Protein AF-A0A2R9BX07-F1 (afdb_monomer_lite)

Foldseek 3Di:
DDDDDDDDDDDDDDDPPDDDPDDPPPFDFPQVPQFPAGAGEPDPPDDDDDDDHDQDEQDAPPDPDGPPDDPDQFFADAPDAQFDPRGPQQPQGQQADPVLFGDPSDPPDPDGDDHGAGDPNYNDDPSHSSNAQVNGAPFHKYFYQDPPDGIDIDTPDDDPHRHDHGDDYDDDDDD

Secondary structure (DSSP, 8-state):
------------PPP---PPPPPP----BTTTT-SSS-EEEESTT--PPP----SS----TT-SS-TTS---------SS---TTT-TT-TTS-SB-TTSBBP---TTSSSPPPP----TT--S-TT-TT-SGGG---S-EEEEE-SSSSEEEEESS---TTB------------

InterPro domains:
  IPR007728 Pre-SET domain [PF05033] (47-131)
  IPR007728 Pre-SET domain [PS50867] (73-136)
  IPR007728 Pre-SET domain [SM00468] (27-123)
  IPR046341 SET domain superfamily [G3DSA:2.170.270.10] (15-168)
  IPR046341 SET domain superfamily [SSF82199] (24-166)
  IPR050973 Histone-lysine N-methyltransferase, H3 Lys-9 specific [PTHR46223] (48-166)

pLDDT: mean 83.97, std 20.81, range [29.14, 98.44]

Sequence (175 aa):
MFAEAAKTTRPCGMAEFKEKPEAPTEQLDVACGQENLPVGAWPPGAAPAPFQYTPDHVVGPGADIDPTQITFPGCICVKTPCLPGTCSCLRHGENYDDNSCLRDIGSGGKYAEPVFECNVLCRCSDHCRNRVVQKGLQFHFQVFKTHKKGWGLRTLEFIPKGRFVYAIWKWSEGK

Organism: Pan paniscus (NCBI:txid9597)

Radius of gyration: 28.85 Å; chains: 1; bounding box: 57×41×110 Å

Structure (mmCIF, N/CA/C/O backbone):
data_AF-A0A2R9BX07-F1
#
_entry.id   AF-A0A2R9BX07-F1
#
loop_
_atom_site.group_PDB
_atom_site.id
_atom_site.type_symbol
_atom_site.label_atom_id
_atom_site.label_alt_id
_atom_site.label_comp_id
_atom_site.label_asym_id
_atom_site.label_entity_id
_atom_site.label_seq_id
_atom_site.pdbx_PDB_ins_code
_atom_site.Cartn_x
_atom_site.Cartn_y
_atom_site.Cartn_z
_atom_site.occupancy
_atom_site.B_iso_or_equiv
_atom_site.auth_seq_id
_atom_site.auth_comp_id
_atom_site.auth_asym_id
_atom_site.auth_atom_id
_atom_site.pdbx_PDB_model_num
ATOM 1 N N . MET A 1 1 ? 33.827 18.625 88.242 1.00 40.97 1 MET A N 1
ATOM 2 C CA . MET A 1 1 ? 33.363 18.555 86.841 1.00 40.97 1 MET A CA 1
ATOM 3 C C . MET A 1 1 ? 32.128 17.677 86.846 1.00 40.97 1 MET A C 1
ATOM 5 O O . MET A 1 1 ? 32.212 16.546 87.302 1.00 40.97 1 MET A O 1
ATOM 9 N N . PHE A 1 2 ? 30.984 18.281 86.538 1.00 29.14 2 PHE A N 1
ATOM 10 C CA . PHE A 1 2 ? 29.638 17.750 86.756 1.00 29.14 2 PHE A CA 1
ATOM 11 C C . PHE A 1 2 ? 29.160 16.891 85.569 1.00 29.14 2 PHE A C 1
ATOM 13 O O . PHE A 1 2 ? 29.710 16.993 84.476 1.00 29.14 2 PHE A O 1
ATOM 20 N N . ALA A 1 3 ? 28.177 16.030 85.842 1.00 34.03 3 ALA A N 1
ATOM 21 C CA . ALA A 1 3 ? 27.555 15.041 84.956 1.00 34.03 3 ALA A CA 1
ATOM 22 C C . ALA A 1 3 ? 26.463 15.626 84.017 1.00 34.03 3 ALA A C 1
ATOM 24 O O . ALA A 1 3 ? 26.226 16.827 84.052 1.00 34.03 3 ALA A O 1
ATOM 25 N N . GLU A 1 4 ? 25.788 14.720 83.275 1.00 31.77 4 GLU A N 1
ATOM 26 C CA . GLU A 1 4 ? 24.655 14.858 82.314 1.00 31.77 4 GLU A CA 1
ATOM 27 C C . GLU A 1 4 ? 25.056 14.966 80.818 1.00 31.77 4 GLU A C 1
ATOM 29 O O . GLU A 1 4 ? 26.105 15.501 80.496 1.00 31.77 4 GLU A O 1
ATOM 34 N N . ALA A 1 5 ? 24.329 14.441 79.815 1.00 33.84 5 ALA A N 1
ATOM 35 C CA . ALA A 1 5 ? 22.980 13.868 79.762 1.00 33.84 5 ALA A CA 1
ATOM 36 C C . ALA A 1 5 ? 22.750 12.998 78.490 1.00 33.84 5 ALA A C 1
ATOM 38 O O . ALA A 1 5 ? 23.442 13.137 77.486 1.00 33.84 5 ALA A O 1
ATOM 39 N N . ALA A 1 6 ? 21.683 12.187 78.559 1.00 36.28 6 ALA A N 1
ATOM 40 C CA . ALA A 1 6 ? 20.696 11.837 77.518 1.00 36.28 6 ALA A CA 1
ATOM 41 C C . ALA A 1 6 ? 21.109 11.091 76.222 1.00 36.28 6 ALA A C 1
ATOM 43 O O . ALA A 1 6 ? 21.537 11.672 75.228 1.00 36.28 6 ALA A O 1
ATOM 44 N N . LYS A 1 7 ? 20.764 9.792 76.171 1.00 39.16 7 LYS A N 1
ATOM 45 C CA . LYS A 1 7 ? 20.458 9.061 74.926 1.00 39.16 7 LYS A CA 1
ATOM 46 C C . LYS A 1 7 ? 18.962 9.185 74.629 1.00 39.16 7 LYS A C 1
ATOM 48 O O . LYS A 1 7 ? 18.141 8.612 75.339 1.00 39.16 7 LYS A O 1
ATOM 53 N N . THR A 1 8 ? 18.620 9.915 73.574 1.00 36.75 8 THR A N 1
ATOM 54 C CA . THR A 1 8 ? 17.241 10.083 73.100 1.00 36.75 8 THR A CA 1
ATOM 55 C C . THR A 1 8 ? 16.910 9.000 72.075 1.00 36.75 8 THR A C 1
ATOM 57 O O . THR A 1 8 ? 17.463 8.981 70.980 1.00 36.75 8 THR A O 1
ATOM 60 N N . THR A 1 9 ? 15.985 8.106 72.413 1.00 43.19 9 THR A N 1
ATOM 61 C CA . THR A 1 9 ? 15.288 7.219 71.471 1.00 43.19 9 THR A CA 1
ATOM 62 C C . THR A 1 9 ? 14.182 7.984 70.741 1.00 43.19 9 THR A C 1
ATOM 64 O O . THR A 1 9 ? 13.360 8.633 71.389 1.00 43.19 9 THR A O 1
ATOM 67 N N . ARG A 1 10 ? 14.114 7.876 69.407 1.00 36.84 10 ARG A N 1
ATOM 68 C CA . ARG A 1 10 ? 12.950 8.257 68.581 1.00 36.84 10 ARG A CA 1
ATOM 69 C C . ARG A 1 10 ? 12.739 7.247 67.438 1.00 36.84 10 ARG A C 1
ATOM 71 O O . ARG A 1 10 ? 13.685 6.540 67.097 1.00 36.84 10 ARG A O 1
ATOM 78 N N . PRO A 1 11 ? 11.497 7.105 66.936 1.00 38.31 11 PRO A N 1
ATOM 79 C CA . PRO A 1 11 ? 10.927 5.821 66.542 1.00 38.31 11 PRO A CA 1
ATOM 80 C C . PRO A 1 11 ? 11.045 5.496 65.049 1.00 38.31 11 PRO A C 1
ATOM 82 O O . PRO A 1 11 ? 11.326 6.354 64.218 1.00 38.31 11 PRO A O 1
ATOM 85 N N . CYS A 1 12 ? 10.778 4.218 64.769 1.00 32.78 12 CYS A N 1
ATOM 86 C CA . CYS A 1 12 ? 10.603 3.562 63.476 1.00 32.78 12 CYS A CA 1
ATOM 87 C C . CYS A 1 12 ? 9.891 4.450 62.437 1.00 32.78 12 CYS A C 1
ATOM 89 O O . CYS A 1 12 ? 8.741 4.846 62.630 1.00 32.78 12 CYS A O 1
ATOM 91 N N . GLY A 1 13 ? 10.587 4.752 61.337 1.00 32.25 13 GLY A N 1
ATOM 92 C CA . GLY A 1 13 ? 10.004 5.400 60.168 1.00 32.25 13 GLY A CA 1
ATOM 93 C C . GLY A 1 13 ? 9.033 4.456 59.463 1.00 32.25 13 GLY A C 1
ATOM 94 O O . GLY A 1 13 ? 9.376 3.313 59.167 1.00 32.25 13 GLY A O 1
ATOM 95 N N . MET A 1 14 ? 7.821 4.941 59.198 1.00 40.09 14 MET A N 1
ATOM 96 C CA . MET A 1 14 ? 6.877 4.280 58.304 1.00 40.09 14 MET A CA 1
ATOM 97 C C . MET A 1 14 ? 7.476 4.272 56.896 1.00 40.09 14 MET A C 1
ATOM 99 O O . MET A 1 14 ? 7.772 5.326 56.338 1.00 40.09 14 MET A O 1
ATOM 103 N N . ALA A 1 15 ? 7.685 3.082 56.337 1.00 42.28 15 ALA A N 1
ATOM 104 C CA . ALA A 1 15 ? 8.058 2.938 54.942 1.00 42.28 15 ALA A CA 1
ATOM 105 C C . ALA A 1 15 ? 6.858 3.337 54.074 1.00 42.28 15 ALA A C 1
ATOM 107 O O . ALA A 1 15 ? 5.810 2.692 54.116 1.00 42.28 15 ALA A O 1
ATOM 108 N N . GLU A 1 16 ? 7.020 4.405 53.295 1.00 41.88 16 GLU A N 1
ATOM 109 C CA . GLU A 1 16 ? 6.134 4.726 52.182 1.00 41.88 16 GLU A CA 1
ATOM 110 C C . GLU A 1 16 ? 6.117 3.534 51.220 1.00 41.88 16 GLU A C 1
ATOM 112 O O . GLU A 1 16 ? 7.121 3.207 50.578 1.00 41.88 16 GLU A O 1
ATOM 117 N N . PHE A 1 17 ? 4.967 2.868 51.127 1.00 36.78 17 PHE A N 1
ATOM 118 C CA . PHE A 1 17 ? 4.681 1.951 50.035 1.00 36.78 17 PHE A CA 1
ATOM 119 C C . PHE A 1 17 ? 4.606 2.780 48.753 1.00 36.78 17 PHE A C 1
ATOM 121 O O . PHE A 1 17 ? 3.572 3.350 48.418 1.00 36.78 17 PHE A O 1
ATOM 128 N N . LYS A 1 18 ? 5.731 2.879 48.044 1.00 43.84 18 LYS A N 1
ATOM 129 C CA . LYS A 1 18 ? 5.733 3.342 46.660 1.00 43.84 18 LYS A CA 1
ATOM 130 C C . LYS A 1 18 ? 4.966 2.311 45.841 1.00 43.84 18 LYS A C 1
ATOM 132 O O . LYS A 1 18 ? 5.424 1.175 45.702 1.00 43.84 18 LYS A O 1
ATOM 137 N N . GLU A 1 19 ? 3.799 2.704 45.337 1.00 48.94 19 GLU A N 1
ATOM 138 C CA . GLU A 1 19 ? 3.110 1.974 44.278 1.00 48.94 19 GLU A CA 1
ATOM 139 C C . GLU A 1 19 ? 4.119 1.668 43.169 1.00 48.94 19 GLU A C 1
ATOM 141 O O . GLU A 1 19 ? 4.821 2.552 42.666 1.00 48.94 19 GLU A O 1
ATOM 146 N N . LYS A 1 20 ? 4.245 0.381 42.836 1.00 43.72 20 LYS A N 1
ATOM 147 C CA . LYS A 1 20 ? 4.983 -0.033 41.648 1.00 43.72 20 LYS A CA 1
ATOM 148 C C . LYS A 1 20 ? 4.306 0.623 40.441 1.00 43.72 20 LYS A C 1
ATOM 150 O O . LYS A 1 20 ? 3.079 0.585 40.385 1.00 43.72 20 LYS A O 1
ATOM 155 N N . PRO A 1 21 ? 5.068 1.169 39.476 1.00 46.34 21 PRO A N 1
ATOM 156 C CA . PRO A 1 21 ? 4.493 1.619 38.218 1.00 46.34 21 PRO A CA 1
ATOM 157 C C . PRO A 1 21 ? 3.691 0.464 37.622 1.00 46.34 21 PRO A C 1
ATOM 159 O O . PRO A 1 21 ? 4.234 -0.636 37.468 1.00 46.34 21 PRO A O 1
ATOM 162 N N . GLU A 1 22 ? 2.407 0.696 37.350 1.00 48.38 22 GLU A N 1
ATOM 163 C CA . GLU A 1 22 ? 1.597 -0.231 36.569 1.00 48.38 22 GLU A CA 1
ATOM 164 C C . GLU A 1 22 ? 2.375 -0.562 35.294 1.00 48.38 22 GLU A C 1
ATOM 166 O O . GLU A 1 22 ? 2.880 0.330 34.605 1.00 48.38 22 GLU A O 1
ATOM 171 N N . ALA A 1 23 ? 2.551 -1.859 35.030 1.00 45.47 23 ALA A N 1
ATOM 172 C CA . ALA A 1 23 ? 3.181 -2.312 33.803 1.00 45.47 23 ALA A CA 1
ATOM 173 C C . ALA A 1 23 ? 2.456 -1.649 32.620 1.00 45.47 23 ALA A C 1
ATOM 175 O O . ALA A 1 23 ? 1.222 -1.577 32.659 1.00 45.47 23 ALA A O 1
ATOM 176 N N . PRO A 1 24 ? 3.175 -1.157 31.591 1.00 46.62 24 PRO A N 1
ATOM 177 C CA . PRO A 1 24 ? 2.532 -0.617 30.404 1.00 46.62 24 PRO A CA 1
ATOM 178 C C . PRO A 1 24 ? 1.538 -1.660 29.912 1.00 46.62 24 PRO A C 1
ATOM 180 O O . PRO A 1 24 ? 1.920 -2.798 29.638 1.00 46.62 24 PRO A O 1
ATOM 183 N N . THR A 1 25 ? 0.257 -1.302 29.880 1.00 55.31 25 THR A N 1
ATOM 184 C CA . THR A 1 25 ? -0.760 -2.141 29.256 1.00 55.31 25 THR A CA 1
ATOM 185 C C . THR A 1 25 ? -0.279 -2.358 27.831 1.00 55.31 25 THR A C 1
ATOM 187 O O . THR A 1 25 ? -0.106 -1.376 27.108 1.00 55.31 25 THR A O 1
ATOM 190 N N . GLU A 1 26 ? 0.038 -3.606 27.465 1.00 63.59 26 GLU A N 1
ATOM 191 C CA . GLU A 1 26 ? 0.507 -3.921 26.116 1.00 63.59 26 GLU A CA 1
ATOM 192 C C . GLU A 1 26 ? -0.463 -3.285 25.126 1.00 63.59 26 GLU A C 1
ATOM 194 O O . GLU A 1 26 ? -1.670 -3.544 25.141 1.00 63.59 26 GLU A O 1
ATOM 199 N N . GLN A 1 27 ? 0.061 -2.350 24.337 1.00 71.19 27 GLN A N 1
ATOM 200 C CA . GLN A 1 27 ? -0.741 -1.605 23.393 1.00 71.19 27 GLN A CA 1
ATOM 201 C C . GLN A 1 27 ? -1.256 -2.601 22.357 1.00 71.19 27 GLN A C 1
ATOM 203 O O . GLN A 1 27 ? -0.476 -3.151 21.586 1.00 71.19 27 GLN A O 1
ATOM 208 N N . LEU A 1 28 ? -2.568 -2.852 22.373 1.00 86.12 28 LEU A N 1
ATOM 209 C CA . LEU A 1 28 ? -3.213 -3.798 21.469 1.00 86.12 28 LEU A CA 1
ATOM 210 C C . LEU A 1 28 ? -2.897 -3.435 20.014 1.00 86.12 28 LEU A C 1
ATOM 212 O O . LEU A 1 28 ? -3.290 -2.361 19.553 1.00 86.12 28 LEU A O 1
ATOM 216 N N . ASP A 1 29 ? -2.251 -4.357 19.304 1.00 95.19 29 ASP A N 1
ATOM 217 C CA . ASP A 1 29 ? -2.067 -4.298 17.859 1.00 95.19 29 ASP A CA 1
ATOM 218 C C . ASP A 1 29 ? -3.070 -5.227 17.164 1.00 95.19 29 ASP A C 1
ATOM 220 O O . ASP A 1 29 ? -2.964 -6.455 17.213 1.00 95.19 29 ASP A O 1
ATOM 224 N N . VAL A 1 30 ? -4.056 -4.622 16.503 1.00 95.19 30 VAL A N 1
ATOM 225 C CA . VAL A 1 30 ? -5.107 -5.315 15.748 1.00 95.19 30 VAL A CA 1
ATOM 226 C C . VAL A 1 30 ? -4.535 -6.077 14.547 1.00 95.19 30 VAL A C 1
ATOM 228 O O . VAL A 1 30 ? -5.143 -7.059 14.124 1.00 95.19 30 VAL A O 1
ATOM 231 N N . ALA A 1 31 ? -3.376 -5.668 14.020 1.00 95.38 31 ALA A N 1
ATOM 232 C CA . ALA A 1 31 ? -2.679 -6.379 12.947 1.00 95.38 31 ALA A CA 1
ATOM 233 C C . ALA A 1 31 ? -1.814 -7.548 13.459 1.00 95.38 31 ALA A C 1
ATOM 235 O O . ALA A 1 31 ? -1.246 -8.301 12.667 1.00 95.38 31 ALA A O 1
ATOM 236 N N . CYS A 1 32 ? -1.713 -7.725 14.781 1.00 94.81 32 CYS A N 1
ATOM 237 C CA . CYS A 1 32 ? -0.943 -8.789 15.429 1.00 94.81 32 CYS A CA 1
ATOM 238 C C . CYS A 1 32 ? 0.530 -8.856 14.973 1.00 94.81 32 CYS A C 1
ATOM 240 O O . CYS A 1 32 ? 1.072 -9.949 14.810 1.00 94.81 32 CYS A O 1
ATOM 242 N N . GLY A 1 33 ? 1.168 -7.709 14.724 1.00 95.50 33 GLY A N 1
ATOM 243 C CA . GLY A 1 33 ? 2.552 -7.619 14.252 1.00 95.50 33 GLY A CA 1
ATOM 244 C C . GLY A 1 33 ? 2.782 -8.103 12.817 1.00 95.50 33 GLY A C 1
ATOM 245 O O . GLY A 1 33 ? 3.932 -8.268 12.421 1.00 95.50 33 GLY A O 1
ATOM 246 N N . GLN A 1 34 ? 1.718 -8.360 12.048 1.00 95.38 34 GLN A N 1
ATOM 247 C CA . GLN A 1 34 ? 1.820 -8.842 10.665 1.00 95.38 34 GLN A CA 1
ATOM 248 C C . GLN A 1 34 ? 2.016 -7.713 9.643 1.00 95.38 34 GLN A C 1
ATOM 250 O O . GLN A 1 34 ? 2.395 -7.977 8.508 1.00 95.38 34 GLN A O 1
ATOM 255 N N . GLU A 1 35 ? 1.775 -6.466 10.046 1.00 96.44 35 GLU A N 1
ATOM 256 C CA . GLU A 1 35 ? 2.040 -5.273 9.245 1.00 96.44 35 GLU A CA 1
ATOM 257 C C . GLU A 1 35 ? 3.343 -4.609 9.687 1.00 96.44 35 GLU A C 1
ATOM 259 O O . GLU A 1 35 ? 3.810 -4.772 10.815 1.00 96.44 35 GLU A O 1
ATOM 264 N N . ASN A 1 36 ? 3.925 -3.793 8.813 1.00 96.25 36 ASN A N 1
ATOM 265 C CA . ASN A 1 36 ? 5.161 -3.076 9.123 1.00 96.25 36 ASN A CA 1
ATOM 266 C C . ASN A 1 36 ? 4.969 -1.905 10.113 1.00 96.25 36 ASN A C 1
ATOM 268 O O . ASN A 1 36 ? 5.958 -1.367 10.612 1.00 96.25 36 ASN A O 1
ATOM 272 N N . LEU A 1 37 ? 3.722 -1.511 10.399 1.00 96.56 37 LEU A N 1
ATOM 273 C CA . LEU A 1 37 ? 3.346 -0.550 11.440 1.00 96.56 37 LEU A CA 1
ATOM 274 C C . LEU A 1 37 ? 2.170 -1.109 12.262 1.00 96.56 37 LEU A C 1
ATOM 276 O O . LEU A 1 37 ? 1.244 -1.668 11.672 1.00 96.56 37 LEU A O 1
ATOM 280 N N . PRO A 1 38 ? 2.153 -0.926 13.597 1.00 96.44 38 PRO A N 1
ATOM 281 C CA . PRO A 1 38 ? 1.070 -1.425 14.437 1.00 96.44 38 PRO A CA 1
ATOM 282 C C . PRO A 1 38 ? -0.239 -0.662 14.193 1.00 96.44 38 PRO A C 1
ATOM 284 O O . PRO A 1 38 ? -0.244 0.552 13.956 1.00 96.44 38 PRO A O 1
ATOM 287 N N . VAL A 1 39 ? -1.365 -1.359 14.340 1.00 97.06 39 VAL A N 1
ATOM 288 C CA . VAL A 1 39 ? -2.715 -0.799 14.216 1.00 97.06 39 VAL A CA 1
ATOM 289 C C . VAL A 1 39 ? -3.408 -0.834 15.575 1.00 97.06 39 VAL A C 1
ATOM 291 O O . VAL A 1 39 ? -3.926 -1.859 16.011 1.00 97.06 39 VAL A O 1
ATOM 294 N N . GLY A 1 40 ? -3.451 0.311 16.255 1.00 95.88 40 GLY A N 1
ATOM 295 C CA . GLY A 1 40 ? -4.034 0.407 17.597 1.00 95.88 40 GLY A CA 1
ATOM 296 C C . GLY A 1 40 ? -5.566 0.315 17.627 1.00 95.88 40 GLY A C 1
ATOM 297 O O . GLY A 1 40 ? -6.235 0.530 16.615 1.00 95.88 40 GLY A O 1
ATOM 298 N N . ALA A 1 41 ? -6.137 0.107 18.818 1.00 96.69 41 ALA A N 1
ATOM 299 C CA . ALA A 1 41 ? -7.581 0.192 19.073 1.00 96.69 41 ALA A CA 1
ATOM 300 C C . ALA A 1 41 ? -7.955 1.363 20.008 1.00 96.69 41 ALA A C 1
ATOM 302 O O . ALA A 1 41 ? -7.183 1.743 20.888 1.00 96.69 41 ALA A O 1
ATOM 303 N N . TRP A 1 42 ? -9.146 1.949 19.824 1.00 96.19 42 TRP A N 1
ATOM 304 C CA . TRP A 1 42 ? -9.677 3.032 20.665 1.00 96.19 42 TRP A CA 1
ATOM 305 C C . TRP A 1 42 ? -11.198 2.925 20.891 1.00 96.19 42 TRP A C 1
ATOM 307 O O . TRP A 1 42 ? -11.943 2.718 19.925 1.00 96.19 42 TRP A O 1
ATOM 317 N N . PRO A 1 43 ? -11.717 3.169 22.112 1.00 96.44 43 PRO A N 1
ATOM 318 C CA . PRO A 1 43 ? -11.017 3.622 23.326 1.00 96.44 43 PRO A CA 1
ATOM 319 C C . PRO A 1 43 ? -10.168 2.532 24.008 1.00 96.44 43 PRO A C 1
ATOM 321 O O . PRO A 1 43 ? -10.311 1.360 23.661 1.00 96.44 43 PRO A O 1
ATOM 324 N N . PRO A 1 44 ? -9.293 2.894 24.970 1.00 93.75 44 PRO A N 1
ATOM 325 C CA . PRO A 1 44 ? -8.512 1.923 25.733 1.00 93.75 44 PRO A CA 1
ATOM 326 C C . PRO A 1 44 ? -9.419 0.880 26.398 1.00 93.75 44 PRO A C 1
ATOM 328 O O . PRO A 1 44 ? -10.487 1.217 26.910 1.00 93.75 44 PRO A O 1
ATOM 331 N N . GLY A 1 45 ? -9.012 -0.389 26.358 1.00 90.00 45 GLY A N 1
ATOM 332 C CA . GLY A 1 45 ? -9.803 -1.514 26.875 1.00 90.00 45 GLY A CA 1
ATOM 333 C C . GLY A 1 45 ? -10.949 -1.982 25.966 1.00 90.00 45 GLY A C 1
ATOM 334 O O . GLY A 1 45 ? -11.613 -2.961 26.297 1.00 90.00 45 GLY A O 1
ATOM 335 N N . ALA A 1 46 ? -11.186 -1.335 24.819 1.00 93.00 46 ALA A N 1
ATOM 336 C CA . ALA A 1 46 ? -12.154 -1.788 23.823 1.00 93.00 46 ALA A CA 1
ATOM 337 C C . ALA A 1 46 ? -11.449 -2.379 22.593 1.00 93.00 46 ALA A C 1
ATOM 339 O O . ALA A 1 46 ? -10.479 -1.816 22.090 1.00 93.00 46 ALA A O 1
ATOM 340 N N . ALA A 1 47 ? -11.996 -3.472 22.060 1.00 93.31 47 ALA A N 1
ATOM 341 C CA . ALA A 1 47 ? -11.493 -4.137 20.861 1.00 93.31 47 ALA A CA 1
ATOM 342 C C . ALA A 1 47 ? -12.647 -4.556 19.929 1.00 93.31 47 ALA A C 1
ATOM 344 O O . ALA A 1 47 ? -13.773 -4.781 20.402 1.00 93.31 47 ALA A O 1
ATOM 345 N N . PRO A 1 48 ? -12.411 -4.647 18.606 1.00 93.69 48 PRO A N 1
ATOM 346 C CA . PRO A 1 48 ? -13.357 -5.284 17.697 1.00 93.69 48 PRO A CA 1
ATOM 347 C C . PRO A 1 48 ? -13.622 -6.740 18.102 1.00 93.69 48 PRO A C 1
ATOM 349 O O . PRO A 1 48 ? -12.859 -7.342 18.854 1.00 93.69 48 PRO A O 1
ATOM 352 N N . ALA A 1 49 ? -14.732 -7.303 17.612 1.00 93.56 49 ALA A N 1
ATOM 353 C CA . ALA A 1 49 ? -14.986 -8.731 17.783 1.00 93.56 49 ALA A CA 1
ATOM 354 C C . ALA A 1 49 ? -13.804 -9.531 17.202 1.00 93.56 49 ALA A C 1
ATOM 356 O O . ALA A 1 49 ? -13.272 -9.097 16.179 1.00 93.56 49 ALA A O 1
ATOM 357 N N . PRO A 1 50 ? -13.394 -10.657 17.813 1.00 92.00 50 PRO A N 1
ATOM 358 C CA . PRO A 1 50 ? -12.254 -11.429 17.334 1.00 92.00 50 PRO A CA 1
ATOM 359 C C . PRO A 1 50 ? -12.413 -11.844 15.871 1.00 92.00 50 PRO A C 1
ATOM 361 O O . PRO A 1 50 ? -13.480 -12.293 15.453 1.00 92.00 50 PRO A O 1
ATOM 364 N N . PHE A 1 51 ? -11.335 -11.703 15.109 1.00 91.31 51 PHE A N 1
ATOM 365 C CA . PHE A 1 51 ? -11.221 -12.164 13.733 1.00 91.31 51 PHE A CA 1
ATOM 366 C C . PHE A 1 51 ? -9.771 -12.570 13.468 1.00 91.31 51 PHE A C 1
ATOM 368 O O . PHE A 1 51 ? -8.863 -12.148 14.186 1.00 91.31 51 PHE A O 1
ATOM 375 N N . GLN A 1 52 ? -9.552 -13.391 12.445 1.00 92.12 52 GLN A N 1
ATOM 376 C CA . GLN A 1 52 ? -8.205 -13.723 12.000 1.00 92.12 52 GLN A CA 1
ATOM 377 C C . GLN A 1 52 ? -7.710 -12.622 11.061 1.00 92.12 52 GLN A C 1
ATOM 379 O O . GLN A 1 52 ? -8.225 -12.464 9.955 1.00 92.12 52 GLN A O 1
ATOM 384 N N . TYR A 1 53 ? -6.738 -11.839 11.524 1.00 93.06 53 TYR A N 1
ATOM 385 C CA . TYR A 1 53 ? -6.078 -10.833 10.700 1.00 93.06 53 TYR A CA 1
ATOM 386 C C . TYR A 1 53 ? -5.092 -11.497 9.733 1.00 93.06 53 TYR A C 1
ATOM 388 O O . TYR A 1 53 ? -4.370 -12.417 10.124 1.00 93.06 53 TYR A O 1
ATOM 396 N N . THR A 1 54 ? -5.034 -11.004 8.499 1.00 93.62 54 THR A N 1
ATOM 397 C CA . THR A 1 54 ? -4.014 -11.371 7.513 1.00 93.62 54 THR A CA 1
ATOM 398 C C . THR A 1 54 ? -3.641 -10.136 6.679 1.00 93.62 54 THR A C 1
ATOM 400 O O . THR A 1 54 ? -4.551 -9.406 6.268 1.00 93.62 54 THR A O 1
ATOM 403 N N . PRO A 1 55 ? -2.337 -9.869 6.461 1.00 92.62 55 PRO A N 1
ATOM 404 C CA . PRO A 1 55 ? -1.871 -8.738 5.654 1.00 92.62 55 PRO A CA 1
ATOM 405 C C . PRO A 1 55 ? -1.993 -9.011 4.147 1.00 92.62 55 PRO A C 1
ATOM 407 O O . PRO A 1 55 ? -1.950 -8.076 3.349 1.00 92.62 55 PRO A O 1
ATOM 410 N N . ASP A 1 56 ? -2.201 -10.273 3.760 1.00 92.00 56 ASP A N 1
ATOM 411 C CA . ASP A 1 56 ? -2.223 -10.748 2.380 1.00 92.00 56 ASP A CA 1
ATOM 412 C C . ASP A 1 56 ? -3.531 -11.478 2.046 1.00 92.00 56 ASP A C 1
ATOM 414 O O . ASP A 1 56 ? -4.317 -11.874 2.909 1.00 92.00 56 ASP A O 1
ATOM 418 N N . HIS A 1 57 ? -3.777 -11.690 0.755 1.00 90.50 57 HIS A N 1
ATOM 419 C CA . HIS A 1 57 ? -4.891 -12.519 0.315 1.00 90.50 57 HIS A CA 1
ATOM 420 C C . HIS A 1 57 ? -4.723 -13.978 0.754 1.00 90.50 57 HIS A C 1
ATOM 422 O O . HIS A 1 57 ? -3.673 -14.586 0.561 1.00 90.50 57 HIS A O 1
ATOM 428 N N . VAL A 1 58 ? -5.817 -14.570 1.232 1.00 90.50 58 VAL A N 1
ATOM 429 C CA . VAL A 1 58 ? -5.919 -16.006 1.515 1.00 90.50 58 VAL A CA 1
ATOM 430 C C . VAL A 1 58 ? -6.845 -16.685 0.509 1.00 90.50 58 VAL A C 1
ATOM 432 O O . VAL A 1 58 ? -7.814 -16.088 0.032 1.00 90.50 58 VAL A O 1
ATOM 435 N N . VAL A 1 59 ? -6.542 -17.941 0.177 1.00 90.31 59 VAL A N 1
ATOM 436 C CA . VAL A 1 59 ? -7.390 -18.779 -0.681 1.00 90.31 59 VAL A CA 1
ATOM 437 C C . VAL A 1 59 ? -8.719 -19.032 0.024 1.00 90.31 59 VAL A C 1
ATOM 439 O O . VAL A 1 59 ? -8.738 -19.414 1.192 1.00 90.31 59 VAL A O 1
ATOM 442 N N . GLY A 1 60 ? -9.827 -18.848 -0.694 1.00 88.31 60 GLY A N 1
ATOM 443 C CA . GLY A 1 60 ? -11.156 -19.186 -0.197 1.00 88.31 60 GLY A CA 1
ATOM 444 C C . GLY A 1 60 ? -11.823 -20.343 -0.934 1.00 88.31 60 GLY A C 1
ATOM 445 O O . GLY A 1 60 ? -11.355 -20.743 -2.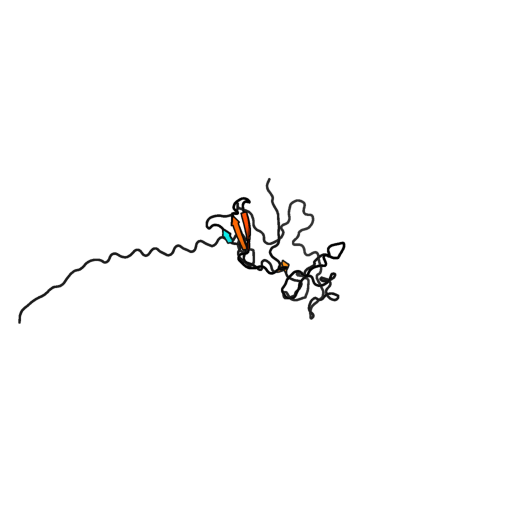002 1.00 88.31 60 GLY A O 1
ATOM 446 N N . PRO A 1 61 ? -12.937 -20.872 -0.395 1.00 88.00 61 PRO A N 1
ATOM 447 C CA . PRO A 1 61 ? -13.716 -21.910 -1.061 1.00 88.00 61 PRO A CA 1
ATOM 448 C C . PRO A 1 61 ? -14.106 -21.513 -2.485 1.00 88.00 61 PRO A C 1
ATOM 450 O O . PRO A 1 61 ? -14.642 -20.429 -2.710 1.00 88.00 61 PRO A O 1
ATOM 453 N N . GLY A 1 62 ? -13.850 -22.407 -3.441 1.00 87.81 62 GLY A N 1
ATOM 454 C CA . GLY A 1 62 ? -14.158 -22.182 -4.856 1.00 87.81 62 GLY A CA 1
ATOM 455 C C . GLY A 1 62 ? -13.191 -21.246 -5.588 1.00 87.81 62 GLY A C 1
ATOM 456 O O . GLY A 1 62 ? -13.483 -20.857 -6.714 1.00 87.81 62 GLY A O 1
ATOM 457 N N . ALA A 1 63 ? -12.063 -20.866 -4.981 1.00 88.00 63 ALA A N 1
ATOM 458 C CA . ALA A 1 63 ? -11.012 -20.152 -5.695 1.00 88.00 63 ALA A CA 1
ATOM 459 C C . ALA A 1 63 ? -10.250 -21.108 -6.627 1.00 88.00 63 ALA A C 1
ATOM 461 O O . 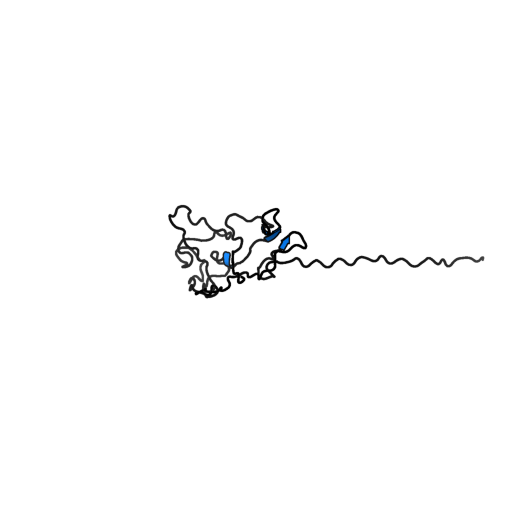ALA A 1 63 ? -9.599 -22.045 -6.170 1.00 88.00 63 ALA A O 1
ATOM 462 N N . ASP A 1 64 ? -10.296 -20.830 -7.930 1.00 90.94 64 ASP A N 1
ATOM 463 C CA . ASP A 1 64 ? -9.527 -21.567 -8.945 1.00 90.94 64 ASP A CA 1
ATOM 464 C C . ASP A 1 64 ? -8.061 -21.109 -9.031 1.00 90.94 64 ASP A C 1
ATOM 466 O O . ASP A 1 64 ? -7.222 -21.770 -9.641 1.00 90.94 64 ASP A O 1
ATOM 470 N N . ILE A 1 65 ? -7.755 -19.946 -8.448 1.00 88.25 65 ILE A N 1
ATOM 471 C CA . ILE A 1 65 ? -6.441 -19.310 -8.492 1.00 88.25 65 ILE A CA 1
ATOM 472 C C . ILE A 1 65 ? -6.001 -19.028 -7.062 1.00 88.25 65 ILE A C 1
ATOM 474 O O . ILE A 1 65 ? -6.696 -18.348 -6.305 1.00 88.25 65 ILE A O 1
ATOM 478 N N . ASP A 1 66 ? -4.820 -19.523 -6.718 1.00 90.25 66 ASP A N 1
ATOM 479 C CA . ASP A 1 66 ? -4.142 -19.158 -5.485 1.00 90.25 66 ASP A CA 1
ATOM 480 C C . ASP A 1 66 ? -3.529 -17.754 -5.646 1.00 90.25 66 ASP A C 1
ATOM 482 O O . ASP A 1 66 ? -2.664 -17.563 -6.506 1.00 90.25 66 ASP A O 1
ATOM 486 N N . PRO A 1 67 ? -3.963 -16.754 -4.855 1.00 88.69 67 PRO A N 1
ATOM 487 C CA . PRO A 1 67 ? -3.516 -15.374 -5.005 1.00 88.69 67 PRO A CA 1
ATOM 488 C C . PRO A 1 67 ? -2.031 -15.185 -4.666 1.00 88.69 67 PRO A C 1
ATOM 490 O O . PRO A 1 67 ? -1.455 -14.159 -5.028 1.00 88.69 67 PRO A O 1
ATOM 493 N N . THR A 1 68 ? -1.399 -16.160 -4.005 1.00 89.69 68 THR A N 1
ATOM 494 C CA . THR A 1 68 ? 0.040 -16.149 -3.714 1.00 89.69 68 THR A CA 1
ATOM 495 C C . THR A 1 68 ? 0.880 -16.664 -4.889 1.00 89.69 68 THR A C 1
ATOM 497 O O . THR A 1 68 ? 2.098 -16.464 -4.921 1.00 89.69 68 THR A O 1
ATOM 500 N N . GLN A 1 69 ? 0.253 -17.293 -5.894 1.00 91.50 69 GLN A N 1
ATOM 501 C CA . GLN A 1 69 ? 0.965 -17.802 -7.061 1.00 91.50 69 GLN A CA 1
ATOM 502 C C . GLN A 1 69 ? 1.409 -16.678 -7.995 1.00 91.50 69 GLN A C 1
ATOM 504 O O . GLN A 1 69 ? 0.631 -15.868 -8.510 1.00 91.50 69 GLN A O 1
ATOM 509 N N . ILE A 1 70 ? 2.707 -16.677 -8.290 1.00 91.31 70 ILE A N 1
ATOM 510 C CA . ILE A 1 70 ? 3.315 -15.714 -9.201 1.00 91.31 70 ILE A CA 1
ATOM 511 C C . ILE A 1 70 ? 2.881 -16.034 -10.635 1.00 91.31 70 ILE A C 1
ATOM 513 O O . ILE A 1 70 ? 3.352 -16.992 -11.243 1.00 91.31 70 ILE A O 1
ATOM 517 N N . THR A 1 71 ? 2.015 -15.190 -11.194 1.00 92.88 71 THR A N 1
ATOM 518 C CA . THR A 1 71 ? 1.477 -15.370 -12.557 1.00 92.88 71 THR A CA 1
ATOM 519 C C . THR A 1 71 ? 2.241 -14.561 -13.617 1.00 92.88 71 THR A C 1
ATOM 521 O O . THR A 1 71 ? 2.246 -14.907 -14.797 1.00 92.88 71 THR A O 1
ATOM 524 N N . PHE A 1 72 ? 2.917 -13.475 -13.222 1.00 94.94 72 PHE A N 1
ATOM 525 C CA . PHE A 1 72 ? 3.572 -12.551 -14.155 1.00 94.94 72 PHE A CA 1
ATOM 526 C C . PHE A 1 72 ? 5.103 -12.676 -14.112 1.00 94.94 72 PHE A C 1
ATOM 528 O O . PHE A 1 72 ? 5.677 -12.585 -13.028 1.00 94.94 72 PHE A O 1
ATOM 535 N N . PRO A 1 73 ? 5.795 -12.765 -15.266 1.00 96.12 73 PRO A N 1
ATOM 536 C CA . PRO A 1 73 ? 7.240 -13.032 -15.329 1.00 96.12 73 PRO A CA 1
ATOM 537 C C . PRO A 1 73 ? 8.131 -11.852 -14.904 1.00 96.12 73 PRO A C 1
ATOM 539 O O . PRO A 1 73 ? 9.348 -11.994 -14.843 1.00 96.12 73 PRO A O 1
ATOM 542 N N . GLY A 1 74 ? 7.545 -10.682 -14.638 1.00 97.44 74 GLY A N 1
ATOM 543 C CA . GLY A 1 74 ? 8.281 -9.462 -14.319 1.00 97.44 74 GLY A CA 1
ATOM 544 C C . GLY A 1 74 ? 8.900 -8.775 -15.544 1.00 97.44 74 GLY A C 1
ATOM 545 O O . GLY A 1 74 ? 8.728 -9.189 -16.694 1.00 97.44 74 GLY A O 1
ATOM 546 N N . CYS A 1 75 ? 9.593 -7.663 -15.303 1.00 97.94 75 CYS A N 1
ATOM 547 C CA . CYS A 1 75 ? 10.328 -6.911 -16.311 1.00 97.94 75 CYS A CA 1
ATOM 548 C C . CYS A 1 75 ? 11.805 -7.311 -16.345 1.00 97.94 75 CYS A C 1
ATOM 550 O O . CYS A 1 75 ? 12.383 -7.800 -15.373 1.00 97.94 75 CYS A O 1
ATOM 552 N N . ILE A 1 76 ? 12.450 -7.033 -17.476 1.00 97.12 76 ILE A N 1
ATOM 553 C CA . ILE A 1 76 ? 13.871 -7.329 -17.682 1.00 97.12 76 ILE A CA 1
ATOM 554 C C . ILE A 1 76 ? 14.800 -6.179 -17.277 1.00 97.12 76 ILE A C 1
ATOM 556 O O . ILE A 1 76 ? 16.008 -6.305 -17.480 1.00 97.12 76 ILE A O 1
ATOM 560 N N . CYS A 1 77 ? 14.274 -5.077 -16.731 1.00 97.81 77 CYS A N 1
ATOM 561 C CA . CYS A 1 77 ? 15.057 -3.917 -16.304 1.00 97.81 77 CYS A CA 1
ATOM 562 C C . CYS A 1 77 ? 16.064 -4.320 -1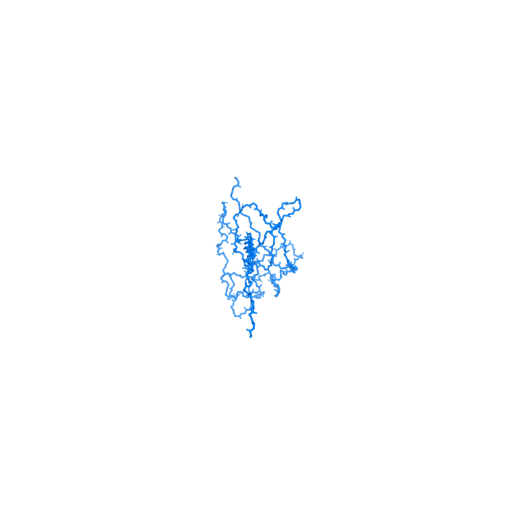5.214 1.00 97.81 77 CYS A C 1
ATOM 564 O O . CYS A 1 77 ? 15.713 -5.045 -14.288 1.00 97.81 77 CYS A O 1
ATOM 566 N N . VAL A 1 78 ? 17.314 -3.856 -15.326 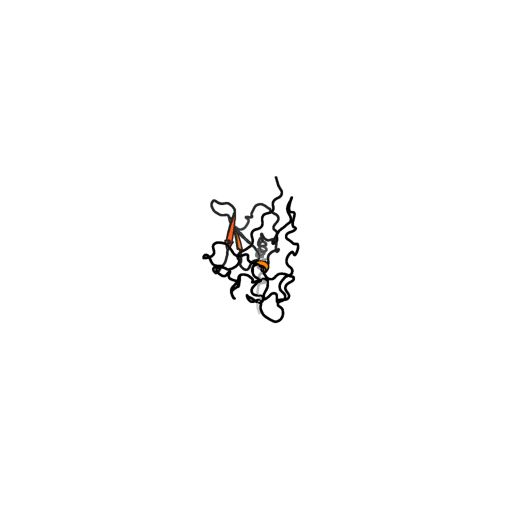1.00 93.88 78 VAL A N 1
ATOM 567 C CA . VAL A 1 78 ? 18.386 -4.171 -14.358 1.00 93.88 78 VAL A CA 1
ATOM 568 C C . VAL A 1 78 ? 19.165 -2.917 -13.985 1.00 93.88 78 VAL A C 1
ATOM 570 O O . VAL A 1 78 ? 19.084 -2.439 -12.863 1.00 93.88 78 VAL A O 1
ATOM 573 N N . LYS A 1 79 ? 19.931 -2.380 -14.943 1.00 86.62 79 LYS A N 1
ATOM 574 C CA . LYS A 1 79 ? 20.877 -1.278 -14.714 1.00 86.62 79 LYS A CA 1
ATOM 575 C C . LYS A 1 79 ? 20.225 0.099 -14.790 1.00 86.62 79 LYS A C 1
ATOM 577 O O . LYS A 1 79 ? 20.798 1.071 -14.316 1.00 86.62 79 LYS A O 1
ATOM 582 N N . THR A 1 80 ? 19.056 0.181 -15.414 1.00 90.38 80 THR A N 1
ATOM 583 C CA . THR A 1 80 ? 18.298 1.415 -15.590 1.00 90.38 80 THR A CA 1
ATOM 584 C C . THR A 1 80 ? 16.999 1.358 -14.787 1.00 90.38 80 THR A C 1
ATOM 586 O O . THR A 1 80 ? 16.434 0.269 -14.616 1.00 90.38 80 THR A O 1
ATOM 589 N N . PRO A 1 81 ? 16.502 2.510 -14.300 1.00 95.19 81 PRO A N 1
ATOM 590 C CA . PRO A 1 81 ? 15.189 2.592 -13.675 1.00 95.19 81 PRO A CA 1
ATOM 591 C C . PRO A 1 81 ? 14.082 2.063 -14.594 1.00 95.19 81 PRO A C 1
ATOM 593 O O . PRO A 1 81 ? 14.187 2.114 -15.820 1.00 95.19 81 PRO A O 1
ATOM 596 N N . CYS A 1 82 ? 13.000 1.570 -13.994 1.00 97.94 82 CYS A N 1
ATOM 597 C CA . CYS A 1 82 ? 11.805 1.201 -14.744 1.00 97.94 82 CYS A CA 1
ATOM 598 C C . CYS A 1 82 ? 11.116 2.467 -15.249 1.00 97.94 82 CYS A C 1
ATOM 600 O O . CYS A 1 82 ? 10.585 3.226 -14.444 1.00 97.94 82 CYS A O 1
ATOM 602 N N . LEU A 1 83 ? 11.121 2.667 -16.566 1.00 97.00 83 LEU A N 1
ATOM 603 C CA . LEU A 1 83 ? 10.505 3.815 -17.228 1.00 97.00 83 LEU A CA 1
ATOM 604 C C . LEU A 1 83 ? 9.498 3.345 -18.291 1.00 97.00 83 LEU A C 1
ATOM 606 O O . LEU A 1 83 ? 9.687 2.262 -18.865 1.00 97.00 83 LEU A O 1
ATOM 610 N N . PRO A 1 84 ? 8.458 4.142 -18.601 1.00 96.12 84 PRO A N 1
ATOM 611 C CA . PRO A 1 84 ? 7.558 3.860 -19.716 1.00 96.12 84 PRO A CA 1
ATOM 612 C C . PRO A 1 84 ? 8.319 3.642 -21.030 1.00 96.12 84 PRO A C 1
ATOM 614 O O . PRO A 1 84 ? 9.377 4.228 -21.261 1.00 96.12 84 PRO A O 1
ATOM 617 N N . GLY A 1 85 ? 7.812 2.747 -21.878 1.00 94.81 85 GLY A N 1
ATOM 618 C CA . GLY A 1 85 ? 8.441 2.375 -23.153 1.00 94.81 85 GLY A CA 1
ATOM 619 C C . GLY A 1 85 ? 9.607 1.383 -23.042 1.00 94.81 85 GLY A C 1
ATOM 620 O O . GLY A 1 85 ? 9.874 0.667 -24.001 1.00 94.81 85 GLY A O 1
ATOM 621 N N . THR A 1 86 ? 10.264 1.273 -21.880 1.00 95.88 86 THR A N 1
ATOM 622 C CA . THR A 1 86 ? 11.355 0.298 -21.651 1.00 95.88 86 THR A CA 1
ATOM 623 C C . THR A 1 86 ? 10.991 -0.795 -20.649 1.00 95.88 86 THR A C 1
ATOM 625 O O . THR A 1 86 ? 11.458 -1.928 -20.771 1.00 95.88 86 THR A O 1
ATOM 628 N N . CYS A 1 87 ? 10.143 -0.488 -19.667 1.00 97.88 87 CYS A N 1
ATOM 629 C CA . CYS A 1 87 ? 9.671 -1.446 -18.678 1.00 97.88 87 CYS A CA 1
ATOM 630 C C . CYS A 1 87 ? 8.332 -2.063 -19.096 1.00 97.88 87 CYS A C 1
ATOM 632 O O . CYS A 1 87 ? 7.332 -1.364 -19.249 1.00 97.88 87 CYS A O 1
ATOM 634 N N . SER A 1 88 ? 8.284 -3.394 -19.196 1.00 97.12 88 SER A N 1
ATOM 635 C CA . SER A 1 88 ? 7.067 -4.142 -19.537 1.00 97.12 88 SER A CA 1
ATOM 636 C C . SER A 1 88 ? 5.961 -4.075 -18.477 1.00 97.12 88 SER A C 1
ATOM 638 O O . SER A 1 88 ? 4.831 -4.442 -18.797 1.00 97.12 88 SER A O 1
ATOM 640 N N . CYS A 1 89 ? 6.261 -3.613 -17.256 1.00 97.69 89 CYS A N 1
ATOM 641 C CA . CYS A 1 89 ? 5.278 -3.346 -16.198 1.00 97.69 89 CYS A CA 1
ATOM 642 C C . CYS A 1 89 ? 4.617 -1.959 -16.335 1.00 97.69 89 CYS A C 1
ATOM 644 O O . CYS A 1 89 ? 3.566 -1.731 -15.752 1.00 97.69 89 CYS A O 1
ATOM 646 N N . LEU A 1 90 ? 5.202 -1.040 -17.115 1.00 96.38 90 LEU A N 1
ATOM 647 C CA . LEU A 1 90 ? 4.742 0.348 -17.287 1.00 96.38 90 LEU A CA 1
ATOM 648 C C . LEU A 1 90 ? 4.194 0.586 -18.704 1.00 96.38 90 LEU A C 1
ATOM 650 O O . LEU A 1 90 ? 4.574 1.536 -19.392 1.00 96.38 90 LEU A O 1
ATOM 654 N N . ARG A 1 91 ? 3.330 -0.322 -19.178 1.00 93.94 91 ARG A N 1
ATOM 655 C CA . ARG A 1 91 ? 2.772 -0.271 -20.548 1.00 93.94 91 ARG A CA 1
ATOM 656 C C . ARG A 1 91 ? 1.855 0.926 -20.782 1.00 93.94 91 ARG A C 1
ATOM 658 O O . ARG A 1 91 ? 1.746 1.378 -21.914 1.00 93.94 91 ARG A O 1
ATOM 665 N N . HIS A 1 92 ? 1.243 1.428 -19.716 1.00 91.94 92 HIS A N 1
ATOM 666 C CA . HIS A 1 92 ? 0.263 2.512 -19.736 1.00 91.94 92 HIS A CA 1
ATOM 667 C C . HIS A 1 92 ? 0.816 3.790 -19.079 1.00 91.94 92 HIS A C 1
ATOM 669 O O . HIS A 1 92 ? 0.090 4.584 -18.501 1.00 91.94 92 HIS A O 1
ATOM 675 N N . GLY A 1 93 ? 2.139 3.983 -19.127 1.00 93.19 93 GLY A N 1
ATOM 676 C CA . GLY A 1 93 ? 2.799 5.102 -18.456 1.00 93.19 93 GLY A CA 1
ATOM 677 C C . GLY A 1 93 ? 3.234 4.784 -17.025 1.00 93.19 93 GLY A C 1
ATOM 678 O O . GLY A 1 93 ? 3.281 3.627 -16.609 1.00 93.19 93 GLY A O 1
ATOM 679 N N . GLU A 1 94 ? 3.649 5.821 -16.296 1.00 94.75 94 GLU A N 1
ATOM 680 C CA . GLU A 1 94 ? 4.050 5.697 -14.892 1.00 94.75 94 GLU A CA 1
ATOM 681 C C . GLU A 1 94 ? 2.816 5.578 -13.991 1.00 94.75 94 GLU A C 1
ATOM 683 O O . GLU A 1 94 ? 1.973 6.471 -13.988 1.00 94.75 94 GLU A O 1
ATOM 688 N N . ASN A 1 95 ? 2.755 4.535 -13.158 1.00 95.88 95 ASN A N 1
ATOM 689 C CA . ASN A 1 95 ? 1.693 4.403 -12.154 1.00 95.88 95 ASN A CA 1
ATOM 690 C C . ASN A 1 95 ? 1.862 5.413 -11.005 1.00 95.88 95 ASN A C 1
ATOM 692 O O . ASN A 1 95 ? 0.887 5.971 -10.506 1.00 95.88 95 ASN A O 1
ATOM 696 N N . TYR A 1 96 ? 3.110 5.664 -10.591 1.00 97.19 96 TYR A N 1
ATOM 697 C CA . TYR A 1 96 ? 3.434 6.455 -9.403 1.00 97.19 96 TYR A CA 1
ATOM 698 C C . TYR A 1 96 ? 4.461 7.547 -9.701 1.00 97.19 96 TYR A C 1
ATOM 700 O O . TYR A 1 96 ? 5.356 7.375 -10.537 1.00 97.19 96 TYR A O 1
ATOM 708 N N . ASP A 1 97 ? 4.353 8.671 -8.999 1.00 95.56 97 ASP A N 1
ATOM 709 C CA . ASP A 1 97 ? 5.370 9.723 -9.009 1.00 95.56 97 ASP A CA 1
ATOM 710 C C . ASP A 1 97 ? 6.565 9.388 -8.090 1.00 95.56 97 ASP A C 1
ATOM 712 O O . ASP A 1 97 ? 6.669 8.289 -7.539 1.00 95.56 97 ASP A O 1
ATOM 716 N N . ASP A 1 98 ? 7.518 10.314 -7.957 1.00 95.50 98 ASP A N 1
ATOM 717 C CA . ASP A 1 98 ? 8.695 10.130 -7.094 1.00 95.50 98 ASP A CA 1
ATOM 718 C C . ASP A 1 98 ? 8.338 10.099 -5.592 1.00 95.50 98 ASP A C 1
ATOM 720 O O . ASP A 1 98 ? 9.106 9.579 -4.786 1.00 95.50 98 ASP A O 1
ATOM 724 N N . ASN A 1 99 ? 7.152 10.588 -5.212 1.00 96.06 99 ASN A N 1
ATOM 725 C CA . ASN A 1 99 ? 6.650 10.595 -3.835 1.00 96.06 99 ASN A CA 1
ATOM 726 C C . ASN A 1 99 ? 5.789 9.363 -3.513 1.00 96.06 99 ASN A C 1
ATOM 728 O O . ASN A 1 99 ? 5.135 9.320 -2.467 1.00 96.06 99 ASN A O 1
ATOM 732 N N . SER A 1 100 ? 5.785 8.354 -4.393 1.00 97.06 100 SER A N 1
ATOM 733 C CA . SER A 1 100 ? 4.921 7.170 -4.281 1.00 97.06 100 SER A CA 1
ATOM 734 C C . SER A 1 100 ? 3.426 7.517 -4.248 1.00 97.06 100 SER A C 1
ATOM 736 O O . SER A 1 100 ? 2.627 6.804 -3.632 1.00 97.06 100 SER A O 1
ATOM 738 N N . CYS A 1 101 ? 3.036 8.624 -4.882 1.00 96.56 101 CYS A N 1
ATOM 739 C CA . CYS A 1 101 ? 1.640 8.972 -5.100 1.00 96.56 101 CYS A CA 1
ATOM 740 C C . CYS A 1 101 ? 1.175 8.391 -6.436 1.00 96.56 101 CYS A C 1
ATOM 742 O O . CYS A 1 101 ? 1.874 8.500 -7.446 1.00 96.56 101 CYS A O 1
ATOM 744 N N . LEU A 1 102 ? -0.021 7.806 -6.449 1.00 95.19 102 LEU A N 1
ATOM 745 C CA . LEU A 1 102 ? -0.714 7.402 -7.665 1.00 95.19 102 LEU A CA 1
ATOM 746 C C . LEU A 1 102 ? -0.863 8.622 -8.578 1.00 95.19 102 LEU A C 1
ATOM 748 O O . LEU A 1 102 ? -1.455 9.636 -8.186 1.00 95.19 102 LEU A O 1
ATOM 752 N N . ARG A 1 103 ? -0.310 8.529 -9.787 1.00 91.69 103 ARG A N 1
ATOM 753 C CA . ARG A 1 103 ? -0.531 9.542 -10.817 1.00 91.69 103 ARG A CA 1
ATOM 754 C C . ARG A 1 103 ? -1.978 9.453 -11.286 1.00 91.69 103 ARG A C 1
ATOM 756 O O . ARG A 1 103 ? -2.582 8.388 -11.249 1.00 91.69 103 ARG A O 1
ATOM 763 N N . ASP A 1 104 ? -2.540 10.578 -11.711 1.00 73.31 104 ASP A N 1
ATOM 764 C CA . ASP A 1 104 ? -3.862 10.587 -12.334 1.00 73.31 104 ASP A CA 1
ATOM 765 C C . ASP A 1 104 ? -3.782 9.779 -13.635 1.00 73.31 104 ASP A C 1
ATOM 767 O O . ASP A 1 104 ? -3.260 10.256 -14.646 1.00 73.31 104 ASP A O 1
ATOM 771 N N . ILE A 1 105 ? -4.228 8.522 -13.576 1.00 62.31 105 ILE A N 1
ATOM 772 C CA . ILE A 1 105 ? -4.380 7.639 -14.732 1.00 62.31 105 ILE A CA 1
ATOM 773 C C . ILE A 1 105 ? -5.617 8.140 -15.476 1.00 62.31 105 ILE A C 1
ATOM 775 O O . ILE A 1 105 ? -6.715 7.613 -15.325 1.00 62.31 105 ILE A O 1
ATOM 779 N N . GLY A 1 106 ? -5.427 9.260 -16.173 1.00 54.38 106 GLY A N 1
ATOM 780 C CA . GLY A 1 106 ? -6.347 9.927 -17.082 1.00 54.38 106 GLY A CA 1
ATOM 781 C C . GLY A 1 106 ? -7.828 9.605 -16.903 1.00 54.38 106 GLY A C 1
ATOM 782 O O . GLY A 1 106 ? -8.374 8.763 -17.611 1.00 54.38 106 GLY A O 1
ATOM 783 N N . SER A 1 107 ? -8.528 10.432 -16.125 1.00 53.00 107 SER A N 1
ATOM 784 C CA . SER A 1 107 ? -10.002 10.537 -16.140 1.00 53.00 107 SER A CA 1
ATOM 785 C C . SER A 1 107 ? -10.599 10.929 -17.517 1.00 53.00 107 SER A C 1
ATOM 787 O O . SER A 1 107 ? -11.803 11.141 -17.635 1.00 53.00 107 SER A O 1
ATOM 789 N N . GLY A 1 108 ? -9.768 11.081 -18.557 1.00 57.66 108 GLY A N 1
ATOM 790 C CA . GLY A 1 108 ? -10.163 11.432 -19.925 1.00 57.66 108 GLY A CA 1
ATOM 791 C C . GLY A 1 108 ? -10.315 10.241 -20.879 1.00 57.66 108 GLY A C 1
ATOM 792 O O . GLY A 1 108 ? -10.792 10.424 -21.998 1.00 57.66 108 GLY A O 1
ATOM 793 N N . GLY A 1 109 ? -9.913 9.034 -20.469 1.00 64.25 109 GLY A N 1
ATOM 794 C CA . GLY A 1 109 ? -10.114 7.813 -21.251 1.00 64.25 109 GLY A CA 1
ATOM 795 C C . GLY A 1 109 ? -11.526 7.245 -21.084 1.00 64.25 109 GLY A C 1
ATOM 796 O O . GLY A 1 109 ? -12.139 7.360 -20.028 1.00 64.25 109 GLY A O 1
ATOM 797 N N . LYS A 1 110 ? -12.049 6.569 -22.116 1.00 80.88 110 LYS A N 1
ATOM 798 C CA . LYS A 1 110 ? -13.329 5.834 -22.022 1.00 80.88 110 LYS A CA 1
ATOM 799 C C . LYS A 1 110 ? -13.243 4.619 -21.078 1.00 80.88 110 LYS A C 1
ATOM 801 O O . LYS A 1 110 ? -14.272 4.122 -20.629 1.00 80.88 110 LYS A O 1
ATOM 806 N N . TYR A 1 111 ? -12.030 4.138 -20.802 1.00 82.56 111 TYR A N 1
ATOM 807 C CA . TYR A 1 111 ? -11.748 2.942 -20.011 1.00 82.56 111 TYR A CA 1
ATOM 808 C C . TYR A 1 111 ? -10.570 3.191 -19.067 1.00 82.56 111 TYR A C 1
ATOM 810 O O . TYR A 1 111 ? -9.685 3.981 -19.388 1.00 82.56 111 TYR A O 1
ATOM 818 N N . ALA A 1 112 ? -10.562 2.494 -17.929 1.00 86.44 112 ALA A N 1
ATOM 819 C CA . ALA A 1 112 ? -9.455 2.522 -16.981 1.00 86.44 112 ALA A CA 1
ATOM 820 C C . ALA A 1 112 ? -8.302 1.630 -17.461 1.00 86.44 112 ALA A C 1
ATOM 822 O O . ALA A 1 112 ? -8.525 0.506 -17.920 1.00 86.44 112 ALA A O 1
ATOM 823 N N . GLU A 1 113 ? -7.075 2.119 -17.319 1.00 89.94 113 GLU A N 1
ATOM 824 C CA . GLU A 1 113 ? -5.869 1.358 -17.635 1.00 89.94 113 GLU A CA 1
ATOM 825 C C . GLU A 1 113 ? -5.431 0.517 -16.424 1.00 89.94 113 GLU A C 1
ATOM 827 O O . GLU A 1 113 ? -5.476 0.996 -15.287 1.00 89.94 113 GLU A O 1
ATOM 832 N N . PRO A 1 114 ? -5.012 -0.744 -16.625 1.00 92.38 114 PRO A N 1
ATOM 833 C CA . PRO A 1 114 ? -4.591 -1.601 -15.528 1.00 92.38 114 PRO A CA 1
ATOM 834 C C . PRO A 1 114 ? -3.215 -1.192 -14.989 1.00 92.38 114 PRO A C 1
ATOM 836 O O . PRO A 1 114 ? -2.265 -0.980 -15.751 1.00 92.38 114 PRO A O 1
ATOM 839 N N . VAL A 1 115 ? -3.108 -1.175 -13.660 1.00 94.25 115 VAL A N 1
ATOM 840 C CA . VAL A 1 115 ? -1.869 -0.928 -12.914 1.00 94.25 115 VAL A CA 1
ATOM 841 C C . VAL A 1 115 ? -1.159 -2.251 -12.650 1.00 94.25 115 VAL A C 1
ATOM 843 O O . VAL A 1 115 ? -1.726 -3.159 -12.046 1.00 94.25 115 VAL A O 1
ATOM 846 N N . PHE A 1 116 ? 0.104 -2.341 -13.065 1.00 96.56 116 PHE A N 1
ATOM 847 C CA . PHE A 1 116 ? 0.993 -3.457 -12.744 1.00 96.56 116 PHE A CA 1
ATOM 848 C C . PHE A 1 116 ? 2.231 -2.941 -12.019 1.00 96.56 116 PHE A C 1
ATOM 850 O O . PHE A 1 116 ? 3.011 -2.171 -12.583 1.00 96.56 116 PHE A O 1
ATOM 857 N N . GLU A 1 117 ? 2.452 -3.403 -10.791 1.00 98.06 117 GLU A N 1
ATOM 858 C CA . GLU A 1 117 ? 3.715 -3.166 -10.097 1.00 98.06 117 GLU A CA 1
ATOM 859 C C . GLU A 1 117 ? 4.829 -4.071 -10.639 1.00 98.06 117 GLU A C 1
ATOM 861 O O . GLU A 1 117 ? 4.592 -5.154 -11.185 1.00 98.06 117 GLU A O 1
ATOM 866 N N . CYS A 1 118 ? 6.078 -3.634 -10.474 1.00 98.44 118 CYS A N 1
ATOM 867 C CA . CYS A 1 118 ? 7.208 -4.544 -10.591 1.00 98.44 118 CYS A CA 1
ATOM 868 C C . CYS A 1 118 ? 7.094 -5.594 -9.482 1.00 98.44 118 CYS A C 1
ATOM 870 O O . CYS A 1 118 ? 6.790 -5.255 -8.346 1.00 98.44 118 CYS A O 1
ATOM 872 N N . ASN A 1 119 ? 7.334 -6.861 -9.795 1.00 97.75 119 ASN A N 1
ATOM 873 C CA . ASN A 1 119 ? 7.091 -7.972 -8.881 1.00 97.75 119 ASN A CA 1
ATOM 874 C C . ASN A 1 119 ? 8.400 -8.649 -8.445 1.00 97.75 119 ASN A C 1
ATOM 876 O O . ASN A 1 119 ? 9.498 -8.166 -8.731 1.00 97.75 119 ASN A O 1
ATOM 880 N N . VAL A 1 120 ? 8.284 -9.758 -7.718 1.00 96.81 120 VAL A N 1
ATOM 881 C CA . VAL A 1 120 ? 9.425 -10.528 -7.195 1.00 96.81 120 VAL A CA 1
ATOM 882 C C . VAL A 1 120 ? 10.334 -11.113 -8.289 1.00 96.81 120 VAL A C 1
ATOM 884 O O . VAL A 1 120 ? 11.507 -11.362 -8.037 1.00 96.81 120 VAL A O 1
ATOM 887 N N . LEU A 1 121 ? 9.836 -11.286 -9.519 1.00 97.44 121 LEU A N 1
ATOM 888 C CA . LEU A 1 121 ? 10.630 -11.760 -10.661 1.00 97.44 121 LEU A CA 1
ATOM 889 C C . LEU A 1 121 ?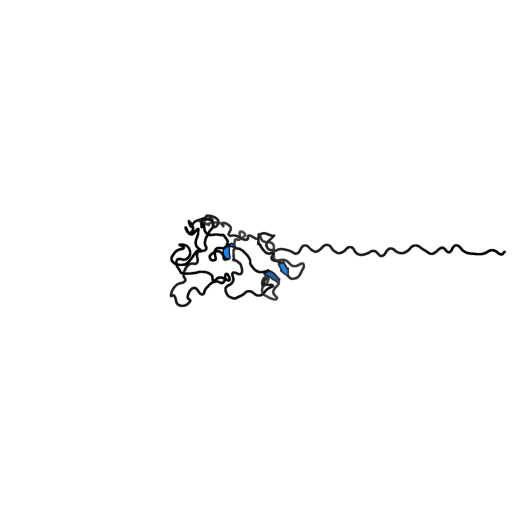 11.290 -10.619 -11.452 1.00 97.44 121 LEU A C 1
ATOM 891 O O . LEU A 1 121 ? 12.162 -10.865 -12.287 1.00 97.44 121 LEU A O 1
ATOM 895 N N . CYS A 1 122 ? 10.921 -9.359 -11.193 1.00 98.00 122 CYS A N 1
ATOM 896 C CA . CYS A 1 122 ? 11.623 -8.218 -11.772 1.00 98.00 122 CYS A CA 1
ATOM 897 C C . CYS A 1 122 ? 13.032 -8.094 -11.180 1.00 98.00 122 CYS A C 1
ATOM 899 O O . CYS A 1 122 ? 13.209 -8.076 -9.966 1.00 98.00 122 CYS A O 1
ATOM 901 N N . ARG A 1 123 ? 14.030 -7.869 -12.040 1.00 97.12 123 ARG A N 1
ATOM 902 C CA . ARG A 1 123 ? 15.430 -7.649 -11.622 1.00 97.12 123 ARG A CA 1
ATOM 903 C C . ARG A 1 123 ? 15.740 -6.208 -11.200 1.00 97.12 123 ARG A C 1
ATOM 905 O O . ARG A 1 123 ? 16.873 -5.903 -10.833 1.00 97.12 123 ARG A O 1
ATOM 912 N N . CYS A 1 124 ? 14.765 -5.306 -11.286 1.00 97.81 124 CYS A N 1
ATOM 913 C CA . CYS A 1 124 ? 14.911 -3.952 -10.773 1.00 97.81 124 CYS A CA 1
ATOM 914 C C . CYS A 1 124 ? 14.901 -3.960 -9.238 1.00 97.81 124 CYS A C 1
ATOM 916 O O . CYS A 1 124 ? 14.134 -4.707 -8.630 1.00 97.81 124 CYS A O 1
ATOM 918 N N . SER A 1 125 ? 15.704 -3.074 -8.641 1.00 96.19 125 SER A N 1
ATOM 919 C CA . SER A 1 125 ? 15.824 -2.893 -7.186 1.00 96.19 125 SER A CA 1
ATOM 920 C C . SER A 1 125 ? 14.469 -2.763 -6.473 1.00 96.19 125 SER A C 1
ATOM 922 O O . SER A 1 125 ? 13.491 -2.281 -7.052 1.00 96.19 125 SER A O 1
ATOM 924 N N . ASP A 1 126 ? 14.433 -3.098 -5.184 1.00 95.19 126 ASP A N 1
ATOM 925 C CA . ASP A 1 126 ? 13.282 -2.869 -4.294 1.00 95.19 126 ASP A CA 1
ATOM 926 C C . ASP A 1 126 ? 12.949 -1.376 -4.129 1.00 95.19 126 ASP A C 1
ATOM 928 O O . ASP A 1 126 ? 11.819 -0.990 -3.825 1.00 95.19 126 ASP A O 1
ATOM 932 N N . HIS A 1 127 ? 13.913 -0.507 -4.447 1.00 95.38 127 HIS A N 1
ATOM 933 C CA . HIS A 1 127 ? 13.736 0.943 -4.520 1.00 95.38 127 HIS A CA 1
ATOM 934 C C . HIS A 1 127 ? 13.077 1.404 -5.832 1.00 95.38 127 HIS A C 1
ATOM 936 O O . HIS A 1 127 ? 12.951 2.603 -6.074 1.00 95.38 127 HIS A O 1
ATOM 942 N N . CYS A 1 128 ? 12.668 0.481 -6.710 1.00 97.38 128 CYS A N 1
ATOM 943 C CA . CYS A 1 128 ? 11.946 0.816 -7.931 1.00 97.38 128 CYS A CA 1
ATOM 944 C C . CYS A 1 128 ? 10.678 1.620 -7.602 1.00 97.38 128 CYS A C 1
ATOM 946 O O . CYS A 1 128 ? 9.872 1.219 -6.765 1.00 97.38 128 CYS A O 1
ATOM 948 N N . ARG A 1 129 ? 10.476 2.738 -8.311 1.00 97.06 129 ARG A N 1
ATOM 949 C CA . ARG A 1 129 ? 9.283 3.589 -8.171 1.00 97.06 129 ARG A CA 1
ATOM 950 C C . ARG A 1 129 ? 7.975 2.863 -8.476 1.00 97.06 129 ARG A C 1
ATOM 952 O O . ARG A 1 129 ? 6.936 3.244 -7.961 1.00 97.06 129 ARG A O 1
ATOM 959 N N . ASN A 1 130 ? 8.025 1.797 -9.273 1.00 97.94 130 ASN A N 1
ATOM 960 C CA . ASN A 1 130 ? 6.869 0.958 -9.579 1.00 97.94 130 ASN A CA 1
ATOM 961 C C . ASN A 1 130 ? 6.633 -0.156 -8.538 1.00 97.94 130 ASN A C 1
ATOM 963 O O . ASN A 1 130 ? 6.183 -1.242 -8.896 1.00 97.94 130 ASN A O 1
ATOM 967 N N . ARG A 1 131 ? 7.010 0.087 -7.276 1.00 98.06 131 ARG A N 1
ATOM 968 C CA . ARG A 1 131 ? 6.762 -0.769 -6.107 1.00 98.06 131 ARG A CA 1
ATOM 969 C C . ARG A 1 131 ? 6.255 0.122 -4.967 1.00 98.06 131 ARG A C 1
ATOM 971 O O . ARG A 1 131 ? 7.065 0.785 -4.310 1.00 98.06 131 ARG A O 1
ATOM 978 N N . VAL A 1 132 ? 4.942 0.192 -4.761 1.00 98.00 132 VAL A N 1
ATOM 979 C CA . VAL A 1 132 ? 4.294 1.058 -3.759 1.00 98.00 132 VAL A CA 1
ATOM 980 C C . VAL A 1 132 ? 3.356 0.253 -2.865 1.00 98.00 132 VAL A C 1
ATOM 982 O O . VAL A 1 132 ? 3.572 0.226 -1.659 1.00 98.00 132 VAL A O 1
ATOM 985 N N . VAL A 1 133 ? 2.362 -0.431 -3.430 1.00 97.31 133 VAL A N 1
ATOM 986 C CA . VAL A 1 133 ? 1.385 -1.251 -2.691 1.00 97.31 133 VAL A CA 1
ATOM 987 C C . VAL A 1 133 ? 2.088 -2.390 -1.959 1.00 97.31 133 VAL A C 1
ATOM 989 O O . VAL A 1 133 ? 1.860 -2.592 -0.770 1.00 97.31 133 VAL A O 1
ATOM 992 N N . GLN A 1 134 ? 3.017 -3.076 -2.630 1.00 96.69 134 GLN A N 1
ATOM 993 C CA . GLN A 1 134 ? 3.774 -4.187 -2.036 1.00 96.69 134 GLN A CA 1
ATOM 994 C C . GLN A 1 134 ? 4.698 -3.785 -0.869 1.00 96.69 134 GLN A C 1
ATOM 996 O O . GLN A 1 134 ? 5.314 -4.653 -0.261 1.00 96.69 134 GLN A O 1
ATOM 1001 N N . LYS A 1 135 ? 4.852 -2.485 -0.573 1.00 96.44 135 LYS A N 1
ATOM 1002 C CA . LYS A 1 135 ? 5.648 -2.003 0.570 1.00 96.44 135 LYS A CA 1
ATOM 1003 C C . LYS A 1 135 ? 4.858 -1.974 1.883 1.00 96.44 135 LYS A C 1
ATOM 1005 O O . LYS A 1 135 ? 5.426 -1.593 2.903 1.00 96.44 135 LYS A O 1
ATOM 1010 N N . GLY A 1 136 ? 3.579 -2.352 1.863 1.00 95.38 136 GLY A N 1
ATOM 1011 C CA . GLY A 1 136 ? 2.733 -2.383 3.054 1.00 95.38 136 GLY A CA 1
ATOM 1012 C C . GLY A 1 136 ? 2.334 -0.990 3.548 1.00 95.38 136 GLY A C 1
ATOM 1013 O O . GLY A 1 136 ? 2.472 0.019 2.842 1.00 95.38 136 GLY A O 1
ATOM 1014 N N . LEU A 1 137 ? 1.816 -0.930 4.772 1.00 96.19 137 LEU A N 1
ATOM 1015 C CA . LEU A 1 137 ? 1.297 0.291 5.391 1.00 96.19 137 LEU A CA 1
ATOM 1016 C C . LEU A 1 137 ? 2.380 1.358 5.563 1.00 96.19 137 LEU A C 1
ATOM 1018 O O . LEU A 1 137 ? 3.450 1.106 6.089 1.00 96.19 137 LEU A O 1
ATOM 1022 N N . GLN A 1 138 ? 2.104 2.600 5.171 1.00 97.25 138 GLN A N 1
ATOM 1023 C CA . GLN A 1 138 ? 3.076 3.700 5.314 1.00 97.25 138 GLN A CA 1
ATOM 1024 C C . GLN A 1 138 ? 2.666 4.743 6.360 1.00 97.25 138 GLN A C 1
ATOM 1026 O O . GLN A 1 138 ? 3.331 5.767 6.483 1.00 97.25 138 GLN A O 1
ATOM 1031 N N . PHE A 1 139 ? 1.560 4.507 7.070 1.00 97.69 139 PHE A N 1
ATOM 1032 C CA . PHE A 1 139 ? 0.953 5.450 8.006 1.00 97.69 139 PHE A CA 1
ATOM 1033 C C . PHE A 1 139 ? 0.408 4.715 9.231 1.00 97.69 139 PHE A C 1
ATOM 1035 O O . PHE A 1 139 ? -0.021 3.563 9.131 1.00 97.69 139 PHE A O 1
ATOM 1042 N N . HIS A 1 140 ? 0.369 5.396 10.375 1.00 97.75 140 HIS A N 1
ATOM 1043 C CA . HIS A 1 140 ? -0.214 4.856 11.597 1.00 97.75 140 HIS A CA 1
ATOM 1044 C C . HIS A 1 140 ? -1.739 4.936 11.554 1.00 97.75 140 HIS A C 1
ATOM 1046 O O . HIS A 1 140 ? -2.335 6.016 11.447 1.00 97.75 140 HIS A O 1
ATOM 1052 N N . PHE A 1 141 ? -2.381 3.781 11.710 1.00 97.50 141 PHE A N 1
ATOM 1053 C CA . PHE A 1 141 ? -3.832 3.673 11.765 1.00 97.50 141 PHE A CA 1
ATOM 1054 C C . PHE A 1 141 ? -4.325 3.284 13.153 1.00 97.50 141 PHE A C 1
ATOM 1056 O O . PHE A 1 141 ? -3.619 2.699 13.974 1.00 97.50 141 PHE A O 1
ATOM 1063 N N . GLN A 1 142 ? -5.590 3.607 13.398 1.00 97.56 142 GLN A N 1
ATOM 1064 C CA . GLN A 1 142 ? -6.291 3.220 14.605 1.00 97.56 142 GLN A CA 1
ATOM 1065 C C . GLN A 1 142 ? -7.708 2.765 14.279 1.00 97.56 142 GLN A C 1
ATOM 1067 O O . GLN A 1 142 ? -8.505 3.500 13.680 1.00 97.56 142 GLN A O 1
ATOM 1072 N N . VAL A 1 143 ? -8.033 1.558 14.725 1.00 97.38 143 VAL A N 1
ATOM 1073 C CA . VAL A 1 143 ? -9.398 1.048 14.777 1.00 97.38 143 VAL A CA 1
ATOM 1074 C C . VAL A 1 143 ? -10.111 1.745 15.931 1.00 97.38 143 VAL A C 1
ATOM 1076 O O . VAL A 1 143 ? -9.663 1.696 17.071 1.00 97.38 143 VAL A O 1
ATOM 1079 N N . PHE A 1 144 ? -11.217 2.432 15.661 1.00 97.56 144 PHE A N 1
ATOM 1080 C CA . PHE A 1 144 ? -11.905 3.237 16.668 1.00 97.56 144 PHE A CA 1
ATOM 1081 C C . PHE A 1 144 ? -13.410 2.987 16.694 1.00 97.56 144 PHE A C 1
ATOM 1083 O O . PHE A 1 144 ? -14.053 2.786 15.657 1.00 97.56 144 PHE A O 1
ATOM 1090 N N . LYS A 1 145 ? -14.000 3.024 17.892 1.00 97.69 145 LYS A N 1
ATOM 1091 C CA . LYS A 1 145 ? -15.450 2.943 18.053 1.00 97.69 145 LYS A CA 1
ATOM 1092 C C . LYS A 1 145 ? -16.094 4.250 17.593 1.00 97.69 145 LYS A C 1
ATOM 1094 O O . LYS A 1 145 ? -15.888 5.312 18.176 1.00 97.69 145 LYS A O 1
ATOM 1099 N N . THR A 1 146 ? -16.889 4.172 16.534 1.00 98.00 146 THR A N 1
ATOM 1100 C CA . THR A 1 146 ? -17.688 5.301 16.051 1.00 98.00 146 THR A CA 1
ATOM 1101 C C . THR A 1 146 ? -18.958 5.457 16.889 1.00 98.00 146 THR A C 1
ATOM 1103 O O . THR A 1 146 ? -19.439 4.501 17.494 1.00 98.00 146 THR A O 1
ATOM 1106 N N . HIS A 1 147 ? -19.561 6.647 16.860 1.00 96.75 147 HIS A N 1
ATOM 1107 C CA . HIS A 1 147 ? -20.785 6.925 17.617 1.00 96.75 147 HIS A CA 1
ATOM 1108 C C . HIS A 1 147 ? -21.999 6.086 17.164 1.00 96.75 147 HIS A C 1
ATOM 1110 O O . HIS A 1 147 ? -22.823 5.714 17.990 1.00 96.75 147 HIS A O 1
ATOM 1116 N N . LYS A 1 148 ? -22.133 5.794 15.858 1.00 97.69 148 LYS A N 1
ATOM 1117 C CA . LYS A 1 148 ? -23.350 5.170 15.285 1.00 97.69 148 LYS A CA 1
ATOM 1118 C C . LYS A 1 148 ? -23.114 4.061 14.252 1.00 97.69 148 LYS A C 1
ATOM 1120 O O . LYS A 1 148 ? -24.079 3.478 13.778 1.00 97.69 148 LYS A O 1
ATOM 1125 N N . LYS A 1 149 ? -21.867 3.778 13.859 1.00 97.62 149 LYS A N 1
ATOM 1126 C CA . LYS A 1 149 ? -21.537 2.887 12.725 1.00 97.62 149 LYS A CA 1
ATOM 1127 C C . LYS A 1 149 ? -20.695 1.671 13.130 1.00 97.62 149 LYS A C 1
ATOM 1129 O O . LYS A 1 149 ? -20.084 1.036 12.283 1.00 97.62 149 LYS A O 1
ATOM 1134 N N . GLY A 1 150 ? -20.622 1.361 14.425 1.00 97.12 150 GLY A N 1
ATOM 1135 C CA . GLY A 1 150 ? -19.737 0.312 14.928 1.00 97.12 150 GLY A CA 1
ATOM 1136 C C . GLY A 1 150 ? -18.270 0.745 14.910 1.00 97.12 150 GLY A C 1
ATOM 1137 O O . GLY A 1 150 ? -17.960 1.872 15.300 1.00 97.12 150 GLY A O 1
ATOM 1138 N N . TRP A 1 151 ? -17.376 -0.155 14.513 1.00 97.19 151 TRP A N 1
ATOM 1139 C CA . TRP A 1 151 ? -15.939 0.109 14.413 1.00 97.19 151 TRP A CA 1
ATOM 1140 C C . TRP A 1 151 ? -15.594 0.756 13.068 1.00 97.19 151 TRP A C 1
ATOM 1142 O O . TRP A 1 151 ? -16.165 0.400 12.041 1.00 97.19 151 TRP A O 1
ATOM 1152 N N . GLY A 1 152 ? -14.679 1.720 13.080 1.00 97.25 152 GLY A N 1
ATOM 1153 C CA . GLY A 1 152 ? -14.119 2.343 11.884 1.00 97.25 152 GLY A CA 1
ATOM 1154 C C . GLY A 1 152 ? -12.598 2.368 11.945 1.00 97.25 152 GLY A C 1
ATOM 1155 O O . GLY A 1 152 ? -12.016 2.094 12.990 1.00 97.25 152 GLY A O 1
ATOM 1156 N N . LEU A 1 153 ? -11.963 2.732 10.835 1.00 97.31 153 LEU A N 1
ATOM 1157 C CA . LEU A 1 153 ? -10.525 2.969 10.757 1.00 97.31 153 LEU A CA 1
ATOM 1158 C C . LEU A 1 153 ? -10.282 4.466 10.552 1.00 97.31 153 LEU A C 1
ATOM 1160 O O . LEU A 1 153 ? -10.960 5.098 9.738 1.00 97.31 153 LEU A O 1
ATOM 1164 N N . ARG A 1 154 ? -9.339 5.039 11.298 1.00 97.69 154 ARG A N 1
ATOM 1165 C CA . ARG A 1 154 ? -8.851 6.408 11.088 1.00 97.69 154 ARG A CA 1
ATOM 1166 C C . ARG A 1 154 ? -7.331 6.419 11.022 1.00 97.69 154 ARG A C 1
ATOM 1168 O O . ARG A 1 154 ? -6.686 5.577 11.637 1.00 97.69 154 ARG A O 1
ATOM 1175 N N . THR A 1 155 ? -6.781 7.389 10.306 1.00 98.00 155 THR A N 1
ATOM 1176 C CA . THR A 1 155 ? -5.350 7.707 10.366 1.00 98.00 155 THR A CA 1
ATOM 1177 C C . THR A 1 155 ? -5.045 8.538 11.613 1.00 98.00 155 THR A C 1
ATOM 1179 O O . THR A 1 155 ? -5.898 9.309 12.068 1.00 98.00 155 THR A O 1
ATOM 1182 N N . LEU A 1 156 ? -3.844 8.374 12.164 1.00 97.88 156 LEU A N 1
ATOM 1183 C CA . LEU A 1 156 ? -3.301 9.204 13.246 1.00 97.88 156 LEU A CA 1
ATOM 1184 C C . LEU A 1 156 ? -2.413 10.344 12.723 1.00 97.88 156 LEU A C 1
ATOM 1186 O O . LEU A 1 156 ? -1.983 11.197 13.494 1.00 97.88 156 LEU A O 1
ATOM 1190 N N . GLU A 1 157 ? -2.174 10.377 11.415 1.00 97.81 157 GLU A N 1
ATOM 1191 C CA . GLU A 1 157 ? -1.309 11.344 10.744 1.00 97.81 157 GLU A CA 1
ATOM 1192 C C . GLU A 1 157 ? -1.898 11.813 9.404 1.00 97.81 157 GLU A C 1
ATOM 1194 O O . GLU A 1 157 ? -2.869 11.253 8.884 1.00 97.81 157 GLU A O 1
ATOM 1199 N N . PHE A 1 158 ? -1.332 12.884 8.845 1.00 97.88 158 PHE A N 1
ATOM 1200 C CA . PHE A 1 158 ? -1.753 13.414 7.550 1.00 97.88 158 PHE A CA 1
ATOM 1201 C C . PHE A 1 158 ? -1.344 12.474 6.408 1.00 97.88 158 PHE A C 1
ATOM 1203 O O . PHE A 1 158 ? -0.188 12.074 6.313 1.00 97.88 158 PHE A O 1
ATOM 1210 N N . ILE A 1 159 ? -2.277 12.197 5.494 1.00 97.81 159 ILE A N 1
ATOM 1211 C CA . ILE A 1 159 ? -2.026 11.391 4.295 1.00 97.81 159 ILE A CA 1
ATOM 1212 C C . ILE A 1 159 ? -2.096 12.304 3.064 1.00 97.81 159 ILE A C 1
ATOM 1214 O O . ILE A 1 159 ? -3.184 12.789 2.732 1.00 97.81 159 ILE A O 1
ATOM 1218 N N . PRO A 1 160 ? -0.970 12.545 2.363 1.00 96.81 160 PRO A N 1
ATOM 1219 C CA . PRO A 1 160 ? -0.982 13.276 1.103 1.00 96.81 160 PRO A CA 1
ATOM 1220 C C . PRO A 1 160 ? -1.882 12.604 0.058 1.00 96.81 160 PRO A C 1
ATOM 1222 O O . PRO A 1 160 ? -1.949 11.376 -0.033 1.00 96.81 160 PRO A O 1
ATOM 1225 N N . LYS A 1 161 ? -2.548 13.413 -0.776 1.00 95.62 161 LYS A N 1
ATOM 1226 C CA . LYS A 1 161 ? -3.393 12.914 -1.870 1.00 95.62 161 LYS A CA 1
ATOM 1227 C C . LYS A 1 161 ? -2.596 11.960 -2.769 1.00 95.62 161 LYS A C 1
ATOM 1229 O O . LYS A 1 161 ? -1.501 12.293 -3.205 1.00 95.62 161 LYS A O 1
ATOM 1234 N N . GLY A 1 162 ? -3.189 10.807 -3.080 1.00 94.88 162 GLY A N 1
ATOM 1235 C CA . GLY A 1 162 ? -2.621 9.809 -3.989 1.00 94.88 162 GLY A CA 1
ATOM 1236 C C . GLY A 1 162 ? -1.698 8.789 -3.321 1.00 94.88 162 GLY A C 1
ATOM 1237 O O . GLY A 1 162 ? -1.333 7.813 -3.969 1.00 94.88 162 GLY A O 1
ATOM 1238 N N . ARG A 1 163 ? -1.338 8.954 -2.043 1.00 97.06 163 ARG A N 1
ATOM 1239 C CA . ARG A 1 163 ? -0.547 7.948 -1.322 1.00 97.06 163 ARG A CA 1
ATOM 1240 C C . ARG A 1 163 ? -1.355 6.673 -1.089 1.00 97.06 163 ARG A C 1
ATOM 1242 O O . ARG A 1 163 ? -2.548 6.729 -0.791 1.00 97.06 163 ARG A O 1
ATOM 1249 N N . PHE A 1 164 ? -0.680 5.531 -1.193 1.00 96.81 164 PHE A N 1
ATOM 1250 C CA . PHE A 1 164 ? -1.244 4.246 -0.790 1.00 96.81 164 PHE A CA 1
ATOM 1251 C C . PHE A 1 164 ? -1.593 4.260 0.704 1.00 96.81 164 PHE A C 1
ATOM 1253 O O . PHE A 1 164 ? -0.792 4.718 1.515 1.00 96.81 164 PHE A O 1
ATOM 1260 N N . VAL A 1 165 ? -2.794 3.789 1.049 1.00 96.06 165 VAL A N 1
ATOM 1261 C CA . VAL A 1 165 ? -3.341 3.870 2.413 1.00 96.06 165 VAL A CA 1
ATOM 1262 C C . VAL A 1 165 ? -3.259 2.500 3.090 1.00 96.06 165 VAL A C 1
ATOM 1264 O O . VAL A 1 165 ? -2.474 2.322 4.012 1.00 96.06 165 VAL A O 1
ATOM 1267 N N . TYR A 1 166 ? -4.052 1.543 2.613 1.00 93.62 166 TYR A N 1
ATOM 1268 C CA . TYR A 1 166 ? -4.045 0.129 2.989 1.00 93.62 166 TYR A CA 1
ATOM 1269 C C . TYR A 1 166 ? -4.766 -0.662 1.892 1.00 93.62 166 TYR A C 1
ATOM 1271 O O . TYR A 1 166 ? -5.466 -0.074 1.058 1.00 93.62 166 TYR A O 1
ATOM 1279 N N . ALA A 1 167 ? -4.616 -1.981 1.896 1.00 89.94 167 ALA A N 1
ATOM 1280 C CA . ALA A 1 167 ? -5.351 -2.862 1.003 1.00 89.94 167 ALA A CA 1
ATOM 1281 C C . ALA A 1 167 ? -6.498 -3.567 1.742 1.00 89.94 167 ALA A C 1
ATOM 1283 O O . ALA A 1 167 ? -6.432 -3.805 2.946 1.00 89.94 167 ALA A O 1
ATOM 1284 N N . ILE A 1 168 ? -7.594 -3.831 1.026 1.00 83.06 168 ILE A N 1
ATOM 1285 C CA . ILE A 1 168 ? -8.810 -4.413 1.601 1.00 83.06 168 ILE A CA 1
ATO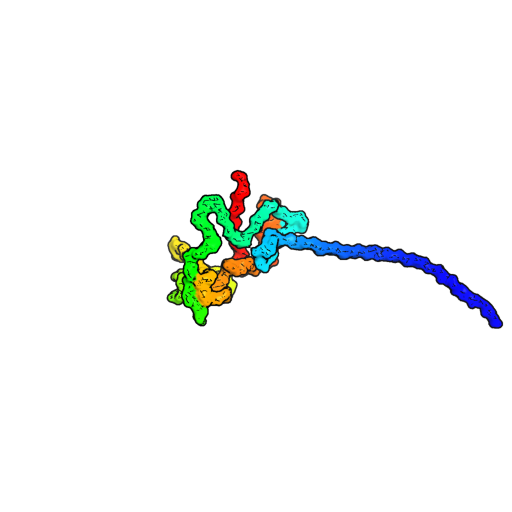M 1286 C C . ILE A 1 168 ? -8.899 -5.868 1.183 1.00 83.06 168 ILE A C 1
ATOM 1288 O O . ILE A 1 168 ? -9.073 -6.169 0.002 1.00 83.06 168 ILE A O 1
ATOM 1292 N N . TRP A 1 169 ? -8.905 -6.750 2.174 1.00 78.69 169 TRP A N 1
ATOM 1293 C CA . TRP A 1 169 ? -9.128 -8.174 1.984 1.00 78.69 169 TRP A CA 1
ATOM 1294 C C . TRP A 1 169 ? -10.362 -8.595 2.771 1.00 78.69 169 TRP A C 1
ATOM 1296 O O . TRP A 1 169 ? -10.612 -8.121 3.881 1.00 78.69 169 TRP A O 1
ATOM 1306 N N . LYS A 1 170 ? -11.154 -9.495 2.196 1.00 68.94 170 LYS A N 1
ATOM 1307 C CA . LYS A 1 170 ? -12.244 -10.141 2.914 1.00 68.94 170 LYS A CA 1
ATOM 1308 C C . LYS A 1 170 ? -12.222 -11.618 2.588 1.00 68.94 170 LYS A C 1
ATOM 1310 O O . LYS A 1 170 ? -12.504 -12.007 1.460 1.00 68.94 170 LYS A O 1
ATOM 1315 N N . TRP A 1 171 ? -11.966 -12.418 3.607 1.00 63.34 171 TRP A N 1
ATOM 1316 C CA . TRP A 1 171 ? -12.318 -13.821 3.607 1.00 63.34 171 TRP A CA 1
ATOM 1317 C C . TRP A 1 171 ? -13.092 -14.120 4.888 1.00 63.34 171 TRP A C 1
ATOM 1319 O O . TRP A 1 171 ? -12.751 -13.616 5.957 1.00 63.34 171 TRP A O 1
ATOM 1329 N N . SER A 1 172 ? -14.185 -14.866 4.771 1.00 56.28 172 SER A N 1
ATOM 1330 C CA . SER A 1 172 ? -14.972 -15.305 5.920 1.00 56.28 172 SER A CA 1
ATOM 1331 C C . SER A 1 172 ? -15.561 -16.681 5.641 1.00 56.28 172 SER A C 1
ATOM 1333 O O . SER A 1 172 ? -16.414 -16.801 4.761 1.00 56.28 172 SER A O 1
ATOM 1335 N N . GLU A 1 173 ? -15.161 -17.682 6.421 1.00 57.66 173 GLU A N 1
ATOM 1336 C CA . GLU A 1 173 ? -15.937 -18.906 6.633 1.00 57.66 173 GLU A CA 1
ATOM 1337 C C . GLU A 1 173 ? -16.746 -18.780 7.936 1.00 57.66 173 GLU A C 1
ATOM 1339 O O . GLU A 1 173 ? -16.216 -18.383 8.974 1.00 57.66 173 GLU A O 1
ATOM 1344 N N . GLY A 1 174 ? -18.046 -19.090 7.864 1.00 47.22 174 GLY A N 1
ATOM 1345 C CA . GLY A 1 174 ? -19.021 -19.001 8.961 1.00 47.22 174 GLY A CA 1
ATOM 1346 C C . GLY A 1 174 ? -20.104 -17.952 8.666 1.00 47.22 174 GLY A C 1
ATOM 1347 O O . GLY A 1 174 ? -19.849 -16.752 8.747 1.00 47.22 174 GLY A O 1
ATOM 1348 N N . LYS A 1 175 ? -21.340 -18.309 8.303 1.00 37.62 175 LYS A N 1
ATOM 1349 C CA . LYS A 1 175 ? -22.128 -19.523 8.586 1.00 37.62 175 LYS A CA 1
ATOM 1350 C C . LYS A 1 175 ? -22.454 -20.347 7.348 1.00 37.62 175 LYS A C 1
ATOM 1352 O O . LYS A 1 175 ? -22.723 -19.720 6.302 1.00 37.62 175 LYS A O 1
#